Protein AF-A0A972V8U9-F1 (afdb_monomer)

Structure (mmCIF, N/CA/C/O backbone):
data_AF-A0A972V8U9-F1
#
_entry.id   AF-A0A972V8U9-F1
#
loop_
_atom_site.group_PDB
_atom_site.id
_atom_site.type_symbol
_atom_site.label_atom_id
_atom_site.label_alt_id
_atom_site.label_comp_id
_atom_site.label_asym_id
_atom_site.label_entity_id
_atom_site.label_seq_id
_atom_site.pdbx_PDB_ins_code
_atom_site.Cartn_x
_atom_site.Cartn_y
_atom_site.Cartn_z
_atom_site.occupancy
_atom_site.B_iso_or_equiv
_atom_site.auth_seq_id
_atom_site.auth_comp_id
_atom_site.auth_asym_id
_atom_site.auth_atom_id
_atom_site.pdbx_PDB_model_num
ATOM 1 N N . MET A 1 1 ? 0.013 -4.959 -6.184 1.00 71.81 1 MET A N 1
ATOM 2 C CA . MET A 1 1 ? -0.119 -4.495 -4.787 1.00 71.81 1 MET A CA 1
ATOM 3 C C . MET A 1 1 ? -1.487 -4.886 -4.244 1.00 71.81 1 MET A C 1
ATOM 5 O O . MET A 1 1 ? -2.500 -4.533 -4.846 1.00 71.81 1 MET A O 1
ATOM 9 N N . GLN A 1 2 ? -1.532 -5.649 -3.158 1.00 79.88 2 GLN A N 1
ATOM 10 C CA . GLN A 1 2 ? -2.752 -5.944 -2.406 1.00 79.88 2 GLN A CA 1
ATOM 11 C C . GLN A 1 2 ? -2.751 -5.103 -1.131 1.00 79.88 2 GLN A C 1
ATOM 13 O O . GLN A 1 2 ? -1.714 -4.947 -0.492 1.00 79.88 2 GLN A O 1
ATOM 18 N N . THR A 1 3 ? -3.901 -4.526 -0.8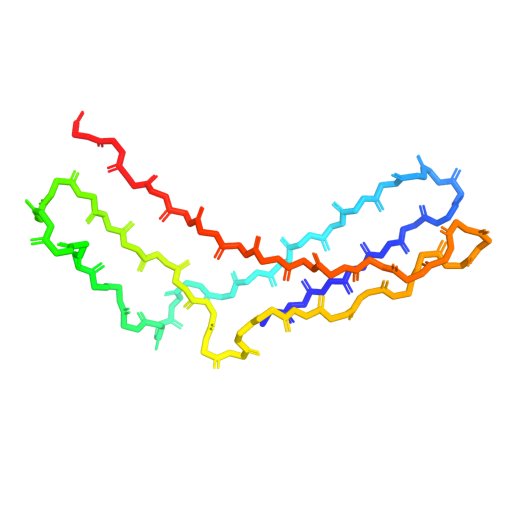23 1.00 81.25 3 THR A N 1
ATOM 19 C CA . THR A 1 3 ? -4.114 -3.572 0.265 1.00 81.25 3 THR A CA 1
ATOM 20 C C . THR A 1 3 ? -5.362 -4.020 0.998 1.00 81.25 3 THR A C 1
ATOM 22 O O . THR A 1 3 ? -6.347 -4.364 0.342 1.00 81.25 3 THR A O 1
ATOM 25 N N . GLN A 1 4 ? -5.303 -4.046 2.320 1.00 86.25 4 GLN A N 1
ATOM 26 C CA . GLN A 1 4 ? -6.425 -4.378 3.183 1.00 86.25 4 GLN A CA 1
ATOM 27 C C . GLN A 1 4 ? -6.390 -3.426 4.373 1.00 86.25 4 GLN A C 1
ATOM 29 O O . GLN A 1 4 ? -5.358 -3.325 5.033 1.00 86.25 4 GLN A O 1
ATOM 34 N N . TYR A 1 5 ? -7.503 -2.744 4.612 1.00 86.25 5 TYR A N 1
ATOM 35 C CA . TYR A 1 5 ? -7.730 -1.961 5.816 1.00 86.25 5 TYR A CA 1
ATOM 36 C C . TYR A 1 5 ? -8.667 -2.744 6.735 1.00 86.25 5 TYR A C 1
ATOM 38 O O . TYR A 1 5 ? -9.660 -3.298 6.260 1.00 86.25 5 TYR A O 1
ATOM 46 N N . ASP A 1 6 ? -8.319 -2.837 8.013 1.00 87.56 6 ASP A N 1
ATOM 47 C CA . ASP A 1 6 ? -9.188 -3.355 9.066 1.00 87.56 6 ASP A CA 1
ATOM 48 C C . ASP A 1 6 ? -9.730 -2.165 9.866 1.00 87.56 6 ASP A C 1
ATOM 50 O O . ASP A 1 6 ? -8.983 -1.454 10.537 1.00 87.56 6 ASP A O 1
ATOM 54 N N . ASP A 1 7 ? -11.035 -1.935 9.763 1.00 80.56 7 ASP A N 1
ATOM 55 C CA . ASP A 1 7 ? -11.744 -0.826 10.400 1.00 80.56 7 ASP A CA 1
ATOM 56 C C . ASP A 1 7 ? -11.912 -1.009 11.915 1.00 80.56 7 ASP A C 1
ATOM 58 O O . ASP A 1 7 ? -12.097 -0.035 12.643 1.00 80.56 7 ASP A O 1
ATOM 62 N N . LYS A 1 8 ? -11.819 -2.244 12.416 1.00 83.88 8 LYS A N 1
ATOM 63 C CA . LYS A 1 8 ? -11.955 -2.558 13.843 1.00 83.88 8 LYS A CA 1
ATOM 64 C C . LYS A 1 8 ? -10.649 -2.362 14.591 1.00 83.88 8 LYS A C 1
ATOM 66 O O . LYS A 1 8 ? -10.677 -1.968 15.755 1.00 83.88 8 LYS A O 1
ATOM 71 N N . THR A 1 9 ? -9.522 -2.668 13.952 1.00 87.69 9 THR A N 1
ATOM 7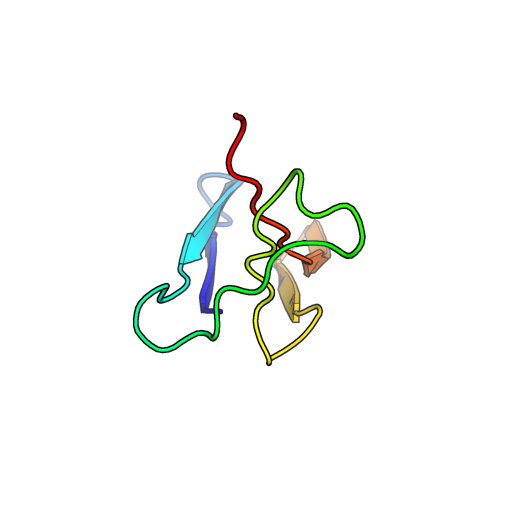2 C CA . THR A 1 9 ? -8.189 -2.504 14.554 1.00 87.69 9 THR A CA 1
ATOM 73 C C . THR A 1 9 ? -7.495 -1.213 14.122 1.00 87.69 9 THR A C 1
ATOM 75 O O . THR A 1 9 ? -6.560 -0.776 14.790 1.00 87.69 9 THR A O 1
ATOM 78 N N . GLY A 1 10 ? -7.952 -0.582 13.036 1.00 83.38 10 GLY A N 1
ATOM 79 C CA . GLY A 1 10 ? -7.308 0.581 12.425 1.00 83.38 10 GLY A CA 1
ATOM 80 C C . GLY A 1 10 ? -6.031 0.233 11.651 1.00 83.38 10 GLY A C 1
ATOM 81 O O . GLY A 1 10 ? -5.243 1.123 11.328 1.00 83.38 10 GLY A O 1
ATOM 82 N N . GLU A 1 11 ? -5.787 -1.048 11.364 1.00 86.12 11 GLU A N 1
ATOM 83 C CA . GLU A 1 11 ? -4.551 -1.516 10.742 1.00 86.12 11 GLU A CA 1
ATOM 84 C C . GLU A 1 11 ? -4.633 -1.529 9.209 1.00 86.12 11 GLU A C 1
ATOM 86 O O . GLU A 1 11 ? -5.602 -1.987 8.603 1.00 86.12 11 GLU A O 1
ATOM 91 N N . MET A 1 12 ? -3.554 -1.082 8.558 1.00 83.38 12 MET A N 1
ATOM 92 C CA . MET A 1 12 ? -3.371 -1.178 7.108 1.00 83.38 12 MET A CA 1
ATOM 93 C C . MET A 1 12 ? -2.326 -2.244 6.779 1.00 83.38 12 MET A C 1
ATOM 95 O O . MET A 1 12 ? -1.148 -2.109 7.115 1.00 83.38 12 MET A O 1
ATOM 99 N N . VAL A 1 13 ? -2.729 -3.275 6.038 1.00 85.44 13 VAL A N 1
ATOM 100 C CA . VAL A 1 13 ? -1.842 -4.340 5.561 1.00 85.44 13 VAL A CA 1
ATOM 101 C C . VAL A 1 13 ? -1.584 -4.175 4.066 1.00 85.44 13 VAL A C 1
ATOM 103 O O . VAL A 1 13 ? -2.482 -4.305 3.230 1.00 85.44 13 VAL A O 1
ATOM 106 N N . ILE A 1 14 ? -0.317 -3.947 3.712 1.00 81.50 14 ILE A N 1
ATOM 107 C CA . ILE A 1 14 ? 0.137 -3.815 2.324 1.00 81.50 14 ILE A CA 1
ATOM 108 C C . ILE A 1 14 ? 0.981 -5.037 1.962 1.00 81.50 14 ILE A C 1
ATOM 110 O O . ILE A 1 14 ? 2.074 -5.240 2.488 1.00 81.50 14 ILE A O 1
ATOM 114 N N . ARG A 1 15 ? 0.493 -5.854 1.024 1.00 79.38 15 ARG A N 1
ATOM 115 C CA . ARG A 1 15 ? 1.215 -7.013 0.484 1.00 79.38 15 ARG A CA 1
ATOM 116 C C . ARG A 1 15 ? 1.605 -6.763 -0.966 1.00 79.38 15 ARG A C 1
ATOM 118 O O . ARG A 1 15 ? 0.767 -6.502 -1.833 1.00 79.38 15 ARG A O 1
ATOM 125 N N . PHE A 1 16 ? 2.884 -6.906 -1.273 1.00 73.44 16 PHE A N 1
ATOM 126 C CA . PHE A 1 16 ? 3.391 -6.829 -2.638 1.00 73.44 16 PHE 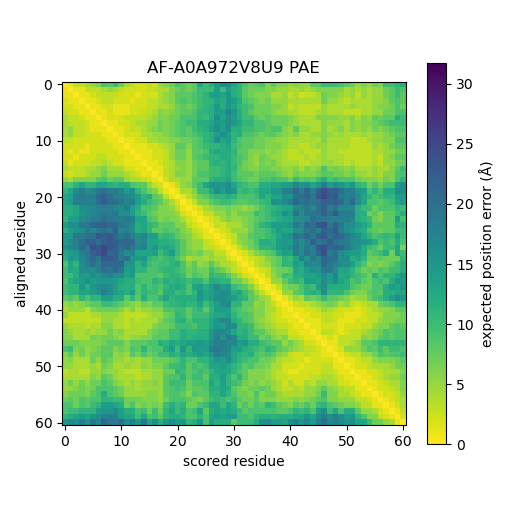A CA 1
ATOM 127 C C . PHE A 1 16 ? 4.360 -7.981 -2.896 1.00 73.44 16 PHE A C 1
ATOM 129 O O . PHE A 1 16 ? 5.165 -8.349 -2.045 1.00 73.44 16 PHE A O 1
ATOM 136 N N . LYS A 1 17 ? 4.243 -8.596 -4.076 1.00 70.50 17 LYS A N 1
ATOM 137 C CA . LYS A 1 17 ? 5.170 -9.638 -4.516 1.00 70.50 17 LYS A CA 1
ATOM 138 C C . LYS A 1 17 ? 6.419 -8.957 -5.066 1.00 70.50 17 LYS A C 1
ATOM 140 O O . LYS A 1 17 ? 6.315 -8.157 -5.986 1.00 70.50 17 LYS A O 1
ATOM 145 N N . VAL A 1 18 ? 7.576 -9.295 -4.508 1.00 68.19 18 VAL A N 1
ATOM 146 C CA . VAL A 1 18 ? 8.885 -8.772 -4.945 1.00 68.19 18 VAL A CA 1
ATOM 147 C C . VAL A 1 18 ? 9.496 -9.645 -6.052 1.00 68.19 18 VAL A C 1
ATOM 149 O O . VAL A 1 18 ? 10.339 -9.202 -6.822 1.00 68.19 18 VAL A O 1
ATOM 152 N N . ARG A 1 19 ? 9.043 -10.898 -6.181 1.00 58.12 19 ARG A N 1
ATOM 153 C CA . ARG A 1 19 ? 9.536 -11.845 -7.188 1.00 58.12 19 ARG A CA 1
ATOM 154 C C . ARG A 1 19 ? 8.913 -11.532 -8.557 1.00 58.12 19 ARG A C 1
ATOM 156 O O . ARG A 1 19 ? 7.698 -11.642 -8.698 1.00 58.12 19 ARG A O 1
ATOM 163 N N . GLY A 1 20 ? 9.737 -11.158 -9.540 1.00 52.38 20 GLY A N 1
ATOM 164 C CA . GLY A 1 20 ? 9.305 -10.824 -10.908 1.00 52.38 20 GLY A CA 1
ATOM 165 C C . GLY A 1 20 ? 8.966 -9.347 -11.151 1.00 52.38 20 GLY A C 1
ATOM 166 O O . GLY A 1 20 ? 8.624 -8.993 -12.272 1.00 52.38 20 GLY A O 1
ATOM 167 N N . ALA A 1 21 ? 9.070 -8.484 -10.136 1.00 54.75 21 ALA A N 1
ATOM 168 C CA . ALA A 1 21 ? 9.140 -7.043 -10.360 1.00 54.75 21 ALA A CA 1
ATOM 169 C C . ALA A 1 21 ? 10.574 -6.710 -10.791 1.00 54.75 21 ALA A C 1
ATOM 171 O O . ALA A 1 21 ? 11.514 -7.147 -10.126 1.00 54.75 21 ALA A O 1
ATOM 172 N N . GLU A 1 22 ? 10.760 -5.985 -11.894 1.00 53.78 22 GLU A N 1
ATOM 173 C CA . GLU A 1 22 ? 12.090 -5.501 -12.261 1.00 53.78 22 GLU A CA 1
ATOM 174 C C . GLU A 1 22 ? 12.550 -4.497 -11.200 1.00 53.78 22 GLU A C 1
ATOM 176 O O . GLU A 1 22 ? 12.033 -3.384 -11.086 1.00 53.78 22 GLU A O 1
ATOM 181 N N . LEU A 1 23 ? 13.475 -4.937 -10.352 1.00 59.69 23 LEU A N 1
ATOM 182 C CA . LEU A 1 23 ? 14.046 -4.112 -9.304 1.00 59.69 23 LEU A CA 1
ATOM 183 C C . LEU A 1 23 ? 15.115 -3.234 -9.954 1.00 59.69 23 LEU A C 1
ATOM 185 O O . LEU A 1 23 ? 16.236 -3.684 -10.190 1.00 59.69 23 LEU A O 1
ATOM 189 N N . HIS A 1 24 ? 14.753 -1.994 -10.269 1.00 55.22 24 HIS A N 1
ATOM 190 C CA . HIS A 1 24 ? 15.656 -1.055 -10.929 1.00 55.22 24 HIS A CA 1
ATOM 191 C C . HIS A 1 24 ? 16.379 -0.175 -9.910 1.00 55.22 24 HIS A C 1
ATOM 193 O O . HIS A 1 24 ? 15.765 0.277 -8.937 1.00 55.22 24 HIS A O 1
ATOM 199 N N . PRO A 1 25 ? 17.678 0.105 -10.098 1.00 56.97 25 PRO A N 1
ATOM 200 C CA . PRO A 1 25 ? 18.339 1.162 -9.351 1.00 56.97 25 PRO A CA 1
ATOM 201 C C . PRO A 1 25 ? 17.617 2.496 -9.586 1.00 56.97 25 PRO A C 1
ATOM 203 O O . PRO A 1 25 ? 17.128 2.767 -10.680 1.00 56.97 25 PRO A O 1
ATOM 206 N N . SER A 1 26 ? 17.580 3.364 -8.579 1.00 56.25 26 SER A N 1
ATOM 207 C CA . SER A 1 26 ? 17.218 4.763 -8.791 1.00 56.25 26 SER A CA 1
ATOM 208 C C . SER A 1 26 ? 18.202 5.425 -9.749 1.00 56.25 26 SER A C 1
ATOM 210 O O . SER A 1 26 ? 19.336 4.970 -9.893 1.00 56.25 26 SER A O 1
ATOM 212 N N . ALA A 1 27 ? 17.811 6.558 -10.336 1.00 53.97 27 ALA A N 1
ATOM 213 C CA . ALA A 1 27 ? 18.658 7.332 -11.248 1.00 53.97 27 ALA A CA 1
ATOM 214 C C . ALA A 1 27 ? 20.051 7.680 -10.672 1.00 53.97 27 ALA A C 1
ATOM 216 O O . ALA A 1 27 ? 20.995 7.900 -11.421 1.00 53.97 27 ALA A O 1
ATOM 217 N N . SER A 1 28 ? 20.202 7.695 -9.340 1.00 62.22 28 SER A N 1
ATOM 218 C CA . SER A 1 28 ? 21.487 7.924 -8.662 1.00 62.22 28 SER A CA 1
ATOM 219 C C . SER A 1 28 ? 22.353 6.667 -8.471 1.00 62.22 28 SER A C 1
ATOM 221 O O . SER A 1 28 ? 23.498 6.780 -8.036 1.00 62.22 28 SER A O 1
ATOM 223 N N . GLY A 1 29 ? 21.806 5.466 -8.689 1.00 57.84 29 GLY A N 1
ATOM 224 C CA . GLY A 1 29 ? 22.450 4.172 -8.426 1.00 57.84 29 GLY A CA 1
ATOM 225 C C . GLY A 1 29 ? 22.671 3.845 -6.942 1.00 57.84 29 GLY A C 1
ATOM 226 O O . GLY A 1 29 ? 23.222 2.796 -6.614 1.00 57.84 29 GLY A O 1
ATOM 227 N N . LYS A 1 30 ? 22.266 4.733 -6.025 1.00 55.62 30 LYS A N 1
ATOM 228 C CA . LYS A 1 30 ? 22.476 4.578 -4.574 1.00 55.62 30 LYS A CA 1
ATOM 229 C C . LYS A 1 30 ? 21.348 3.825 -3.877 1.00 55.62 30 LYS A C 1
ATOM 231 O O . LYS A 1 30 ? 21.505 3.444 -2.723 1.00 55.62 30 LYS A O 1
ATOM 236 N N . THR A 1 31 ? 20.225 3.629 -4.560 1.00 50.81 31 THR A N 1
ATOM 237 C CA . THR A 1 31 ? 19.039 2.968 -4.016 1.00 50.81 31 THR A CA 1
ATOM 238 C C . THR A 1 31 ? 18.415 2.060 -5.066 1.00 50.81 31 THR A C 1
ATOM 240 O O . THR A 1 31 ? 18.559 2.307 -6.256 1.00 50.81 31 THR A O 1
ATOM 243 N N . LEU A 1 32 ? 17.737 1.002 -4.633 1.00 52.47 32 LEU A N 1
ATOM 244 C CA . LEU A 1 32 ? 16.871 0.164 -5.467 1.00 52.47 32 LEU A CA 1
ATOM 245 C C . LEU A 1 32 ? 15.443 0.689 -5.317 1.00 52.47 32 LEU A C 1
ATOM 247 O O . LEU A 1 32 ? 15.024 0.855 -4.176 1.00 52.47 32 LEU A O 1
ATOM 251 N N . ILE A 1 33 ? 14.725 0.961 -6.408 1.00 54.38 33 ILE A N 1
ATOM 252 C CA . ILE A 1 33 ? 13.318 1.376 -6.371 1.00 54.38 33 ILE A CA 1
ATOM 253 C C . ILE A 1 33 ? 12.454 0.144 -6.609 1.00 54.38 33 ILE A C 1
ATOM 255 O O . ILE A 1 33 ? 12.464 -0.444 -7.689 1.00 54.38 33 ILE A O 1
ATOM 259 N N . VAL A 1 34 ? 11.665 -0.229 -5.603 1.00 56.28 34 VAL A N 1
ATOM 260 C CA . VAL A 1 34 ? 10.574 -1.192 -5.785 1.00 56.28 34 VAL A CA 1
ATOM 261 C C . VAL A 1 34 ? 9.288 -0.405 -5.974 1.00 56.28 34 VAL A C 1
ATOM 263 O O . VAL A 1 34 ? 8.654 -0.008 -4.999 1.00 56.28 34 VAL A O 1
ATOM 266 N N . ALA A 1 35 ? 8.935 -0.155 -7.233 1.00 56.66 35 ALA A N 1
ATOM 267 C CA . ALA A 1 35 ? 7.657 0.433 -7.604 1.00 56.66 35 ALA A CA 1
ATOM 268 C C . ALA A 1 35 ? 6.691 -0.681 -8.008 1.00 56.66 35 ALA A C 1
ATOM 270 O O . ALA A 1 35 ? 7.050 -1.626 -8.714 1.00 56.66 35 ALA A O 1
ATOM 271 N N . THR A 1 36 ? 5.438 -0.585 -7.574 1.00 56.66 36 THR A N 1
ATOM 272 C CA . THR A 1 36 ? 4.408 -1.476 -8.110 1.00 56.66 36 THR A CA 1
ATOM 273 C C . THR A 1 36 ? 4.029 -0.961 -9.494 1.00 56.66 36 THR A C 1
ATOM 275 O O . THR A 1 36 ? 3.721 0.219 -9.635 1.00 56.66 36 THR A O 1
ATOM 278 N N . THR A 1 37 ? 4.017 -1.824 -10.513 1.00 57.16 37 THR A N 1
ATOM 279 C CA . THR A 1 37 ? 3.606 -1.444 -11.882 1.00 57.16 37 THR A CA 1
ATOM 280 C C . THR A 1 37 ? 2.175 -0.906 -11.945 1.00 57.16 37 THR A C 1
ATOM 282 O O . THR A 1 37 ? 1.808 -0.218 -12.888 1.00 57.16 37 THR A O 1
ATOM 285 N N . SER A 1 38 ? 1.374 -1.186 -10.915 1.00 61.16 38 SER A N 1
ATOM 286 C CA . SER A 1 38 ? 0.016 -0.679 -10.736 1.00 61.16 38 SER A CA 1
ATOM 287 C C . SER A 1 38 ? -0.078 0.798 -10.321 1.00 61.16 38 SER A C 1
ATOM 289 O O . SER A 1 38 ? -1.191 1.304 -10.231 1.00 61.16 38 SER A O 1
ATOM 291 N N . GLY A 1 39 ? 1.040 1.485 -10.048 1.00 66.12 39 GLY A N 1
ATOM 292 C CA . GLY A 1 39 ? 1.039 2.885 -9.610 1.00 66.12 39 GLY A CA 1
ATOM 293 C C . GLY A 1 39 ? 0.428 3.100 -8.219 1.00 66.12 39 GLY A C 1
ATOM 294 O O . GLY A 1 39 ? 0.384 2.180 -7.396 1.00 66.12 39 GLY A O 1
ATOM 295 N N . ASN A 1 40 ? -0.025 4.331 -7.958 1.00 75.25 40 ASN A N 1
ATOM 296 C CA . ASN A 1 40 ? -0.746 4.689 -6.736 1.00 75.25 40 ASN A CA 1
ATOM 297 C C . ASN A 1 40 ? -2.106 3.985 -6.702 1.00 75.25 40 ASN A C 1
ATOM 299 O O . ASN A 1 40 ? -2.847 4.015 -7.685 1.00 75.25 40 ASN A O 1
ATOM 303 N N . LYS A 1 41 ? -2.462 3.390 -5.563 1.00 78.44 41 LYS A N 1
ATOM 304 C CA . LYS A 1 41 ? -3.725 2.667 -5.410 1.00 78.44 41 LYS A CA 1
ATOM 305 C C . LYS A 1 41 ? -4.635 3.383 -4.428 1.00 78.44 41 LYS A C 1
ATOM 307 O O . LYS A 1 41 ? -4.224 3.688 -3.312 1.00 78.44 41 LYS A O 1
ATOM 312 N N . LYS A 1 42 ? -5.872 3.616 -4.854 1.00 83.94 42 LYS A N 1
ATOM 313 C CA . LYS A 1 42 ? -6.957 4.044 -3.973 1.00 83.94 42 LYS A CA 1
ATOM 314 C C . LYS A 1 42 ? -7.322 2.898 -3.034 1.00 83.94 42 LYS A C 1
ATOM 316 O O . LYS A 1 42 ? -7.441 1.752 -3.478 1.00 83.94 42 LYS A O 1
ATOM 321 N N . VAL A 1 43 ? 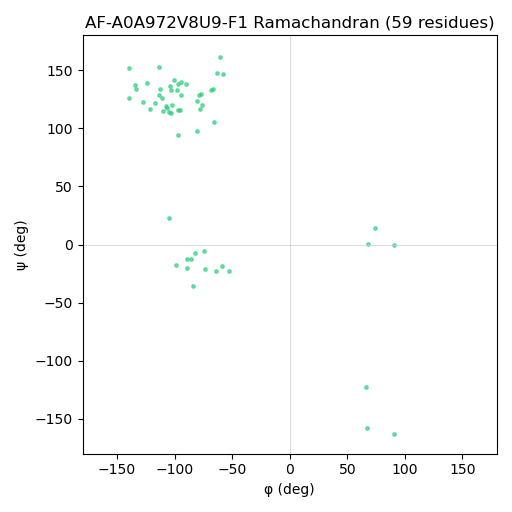-7.454 3.203 -1.753 1.00 84.06 43 VAL A N 1
ATOM 322 C CA . VAL A 1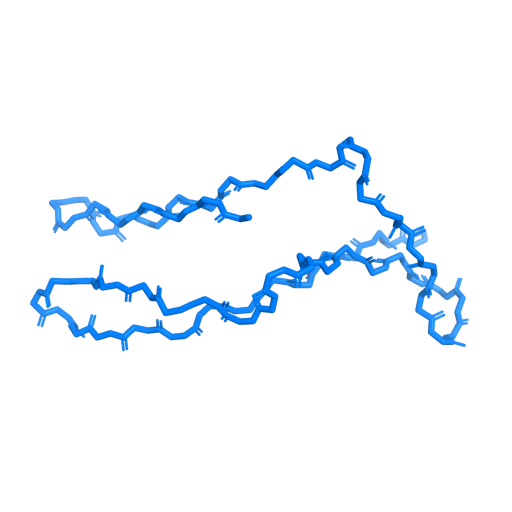 43 ? -7.886 2.268 -0.720 1.00 84.06 43 VAL A CA 1
ATOM 323 C C . VAL A 1 43 ? -9.040 2.912 0.023 1.00 84.06 43 VAL A C 1
ATOM 325 O O . VAL A 1 43 ? -8.907 4.023 0.529 1.00 84.06 43 VAL A O 1
ATOM 328 N N . ASP A 1 44 ? -10.165 2.210 0.036 1.00 84.94 44 ASP A N 1
ATOM 329 C CA . ASP A 1 44 ? -11.326 2.569 0.835 1.00 84.94 44 ASP A CA 1
ATOM 330 C C . ASP A 1 44 ? -11.050 2.191 2.296 1.00 84.94 44 ASP A C 1
ATOM 332 O O . ASP A 1 44 ? -10.760 1.026 2.590 1.00 84.94 44 ASP A O 1
ATOM 336 N N . CYS A 1 45 ? -11.084 3.184 3.182 1.00 83.44 45 CYS A N 1
ATOM 337 C CA . CYS A 1 45 ? -10.898 3.036 4.621 1.00 83.44 45 CYS A CA 1
ATOM 338 C C . CYS A 1 45 ? -12.230 3.163 5.389 1.00 83.44 45 CYS A C 1
ATOM 340 O O . CYS A 1 45 ? -12.243 3.499 6.573 1.00 83.44 45 CYS A O 1
ATOM 342 N N . GLY A 1 46 ? -13.369 2.914 4.737 1.00 81.38 46 GLY A N 1
ATOM 343 C CA . GLY A 1 46 ? -14.681 2.922 5.377 1.00 81.38 46 GLY A CA 1
ATOM 344 C C . GLY A 1 46 ? -15.072 4.316 5.871 1.00 81.38 46 GLY A C 1
ATOM 345 O O . GLY A 1 46 ? -15.130 5.266 5.092 1.00 81.38 46 GLY A O 1
ATOM 346 N N . ALA A 1 47 ? -15.352 4.448 7.172 1.00 77.31 47 ALA A N 1
ATOM 347 C CA . ALA A 1 47 ? -15.799 5.710 7.773 1.00 77.31 47 ALA A CA 1
ATOM 348 C C . ALA A 1 47 ? -14.751 6.840 7.698 1.00 77.31 47 ALA A C 1
ATOM 350 O O . ALA A 1 47 ? -15.119 8.012 7.723 1.00 77.31 47 ALA A O 1
ATOM 351 N N . GLU A 1 48 ? -13.469 6.493 7.557 1.00 76.62 48 GLU A N 1
ATOM 352 C CA . GLU A 1 48 ? -12.350 7.439 7.441 1.00 76.62 48 GLU A CA 1
ATOM 353 C C . GLU A 1 48 ? -12.160 7.972 6.002 1.00 76.62 48 GLU A C 1
ATOM 355 O O . GLU A 1 48 ? -11.370 8.887 5.768 1.00 76.62 48 GLU A O 1
ATOM 360 N N . GLY A 1 49 ? -12.893 7.425 5.023 1.00 84.25 49 GLY A N 1
ATOM 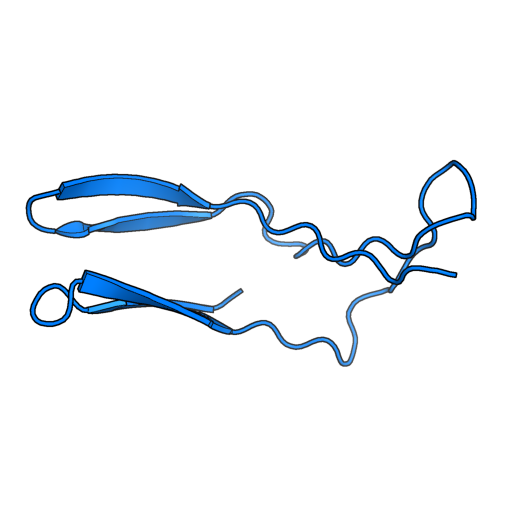361 C CA . GLY A 1 49 ? -12.855 7.848 3.621 1.00 84.25 49 GLY A CA 1
ATOM 362 C C . GLY A 1 49 ? -11.834 7.102 2.753 1.00 84.25 49 GLY A C 1
ATOM 363 O O . GLY A 1 49 ? -11.377 6.013 3.083 1.00 84.25 49 GLY A O 1
ATOM 364 N N . GLU A 1 50 ? -11.502 7.669 1.589 1.00 86.94 50 GLU A N 1
ATOM 365 C CA . GLU A 1 50 ? -10.566 7.068 0.626 1.00 86.94 50 GLU A CA 1
ATOM 366 C C . GLU A 1 50 ? -9.164 7.672 0.781 1.00 86.94 50 GLU A C 1
ATOM 368 O O . GLU A 1 50 ? -9.000 8.894 0.791 1.00 86.94 50 GLU A O 1
ATOM 373 N N . ILE A 1 51 ? -8.135 6.823 0.817 1.00 81.88 51 ILE A N 1
ATOM 374 C CA . ILE A 1 51 ? -6.733 7.249 0.764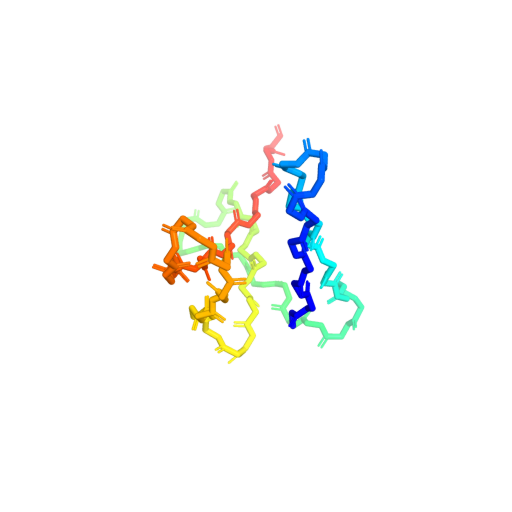 1.00 81.88 51 ILE A CA 1
ATOM 375 C C . ILE A 1 51 ? -6.060 6.781 -0.526 1.00 81.88 51 ILE A C 1
ATOM 377 O O . ILE A 1 51 ? -6.398 5.744 -1.099 1.00 81.88 51 ILE A O 1
ATOM 381 N N . VAL A 1 52 ? -5.047 7.524 -0.969 1.00 80.56 52 VAL A N 1
ATOM 382 C CA . VAL A 1 52 ? -4.199 7.140 -2.103 1.00 80.56 52 VAL A CA 1
ATOM 383 C C . VAL A 1 52 ? -2.849 6.671 -1.574 1.00 80.56 52 VAL A C 1
ATOM 385 O O . VAL A 1 52 ? -2.076 7.450 -1.024 1.00 80.56 52 VAL A O 1
ATOM 388 N N . LEU A 1 53 ? -2.556 5.386 -1.758 1.00 75.12 53 LEU A N 1
ATOM 389 C CA . LEU A 1 53 ? -1.333 4.743 -1.289 1.00 75.12 53 LEU A CA 1
ATOM 390 C C . LEU A 1 53 ? -0.334 4.554 -2.435 1.00 75.12 53 LEU A C 1
ATOM 392 O O . LEU A 1 53 ? -0.603 3.843 -3.407 1.00 75.12 53 LEU A O 1
ATOM 396 N N . GLY A 1 54 ? 0.840 5.166 -2.284 1.00 71.31 54 GLY A N 1
ATOM 397 C CA . GLY A 1 54 ? 2.030 4.916 -3.096 1.00 71.31 54 GLY A CA 1
ATOM 398 C C . GLY A 1 54 ? 3.120 4.271 -2.242 1.00 71.31 54 GLY A C 1
ATOM 399 O O . GLY A 1 54 ? 3.377 4.718 -1.126 1.00 71.31 54 GLY A O 1
ATOM 400 N N . LEU A 1 55 ? 3.760 3.217 -2.751 1.00 71.12 55 LEU A N 1
ATOM 401 C CA . LEU A 1 55 ? 4.838 2.519 -2.051 1.00 71.12 55 LEU A CA 1
ATOM 402 C C . LEU A 1 55 ? 6.143 2.638 -2.839 1.00 71.12 55 LEU A C 1
ATOM 404 O O . LEU A 1 55 ? 6.220 2.177 -3.975 1.00 71.12 55 LEU A O 1
ATOM 408 N N . ASN A 1 56 ? 7.166 3.195 -2.191 1.00 67.62 56 ASN A N 1
ATOM 409 C CA . ASN A 1 56 ? 8.551 3.184 -2.653 1.00 67.62 56 ASN A CA 1
ATOM 410 C C . ASN A 1 56 ? 9.402 2.499 -1.579 1.00 67.62 56 ASN A C 1
ATOM 412 O O . ASN A 1 56 ? 9.491 3.001 -0.460 1.00 67.62 56 ASN A O 1
ATOM 416 N N . ALA A 1 57 ? 10.016 1.360 -1.898 1.00 63.81 57 ALA A N 1
ATOM 417 C CA . ALA A 1 57 ? 10.976 0.714 -1.002 1.00 63.81 57 ALA A CA 1
ATOM 418 C C . ALA A 1 57 ? 12.406 1.013 -1.458 1.00 63.81 57 ALA A C 1
ATOM 420 O O . ALA A 1 57 ? 12.670 1.000 -2.658 1.00 63.81 57 ALA A O 1
ATOM 421 N N . TYR A 1 58 ? 13.306 1.238 -0.496 1.00 59.06 58 TYR A N 1
ATOM 422 C CA . TYR A 1 58 ? 14.719 1.548 -0.713 1.00 59.06 58 TYR A CA 1
ATOM 423 C C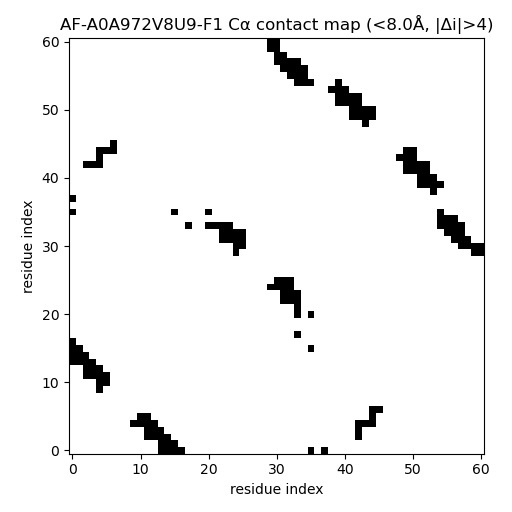 . TYR A 1 58 ? 15.591 0.533 0.028 1.00 59.06 58 TYR A C 1
ATOM 425 O O . TYR A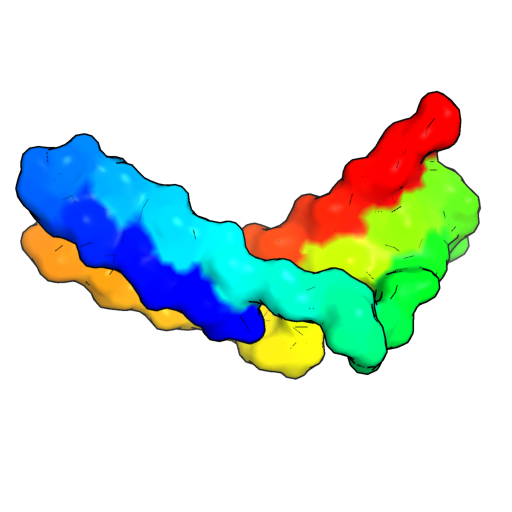 1 58 ? 15.309 0.196 1.176 1.00 59.06 58 TYR A O 1
ATOM 433 N N . ARG A 1 59 ? 16.682 0.079 -0.596 1.00 54.53 59 ARG A N 1
ATOM 434 C CA . ARG A 1 59 ? 17.763 -0.631 0.103 1.00 54.53 59 ARG A CA 1
ATOM 435 C C . ARG A 1 59 ? 18.861 0.378 0.470 1.00 54.53 59 ARG A C 1
ATOM 437 O O . ARG A 1 59 ? 19.454 0.929 -0.460 1.00 54.53 59 ARG A O 1
ATOM 444 N N . PRO A 1 60 ? 19.131 0.633 1.765 1.00 52.22 60 PRO A N 1
ATOM 445 C CA . PRO A 1 60 ? 20.302 1.398 2.186 1.00 52.22 60 PRO A CA 1
ATOM 446 C C . PRO A 1 60 ? 21.586 0.653 1.792 1.00 52.22 60 PRO A C 1
ATOM 448 O O . PRO A 1 60 ? 21.584 -0.581 1.751 1.00 52.22 60 PRO A O 1
ATOM 451 N N . ARG A 1 61 ? 22.650 1.398 1.474 1.00 57.28 61 ARG A N 1
ATOM 452 C CA . ARG A 1 61 ? 23.988 0.827 1.254 1.00 57.28 61 ARG A CA 1
ATOM 453 C C . ARG A 1 61 ? 24.558 0.243 2.538 1.00 57.28 61 ARG A C 1
ATOM 455 O O . ARG A 1 61 ? 24.361 0.887 3.590 1.00 57.28 61 ARG A O 1
#

Solvent-accessible surface area (backbone atoms only — not comparable to full-atom values): 4046 Å² total; per-residue (Å²): 118,48,76,47,65,40,84,88,81,70,46,77,48,79,50,67,79,71,83,88,52,83,75,39,60,38,98,82,67,68,33,39,39,48,66,54,93,77,59,67,39,79,41,74,47,68,96,81,39,76,46,77,49,72,67,80,47,72,50,82,124

Sequence (61 aa):
MQTQYDDKTGEMVIRFKVRGAELHPSASGKTLIVATTSGNKKVDCGAEGEIVLGLNAYRPR

Nearest PDB structures (foldseek):
  8d30-assembly2_B  TM=3.275E-01  e=1.343E+00  Homo sapiens
  3nrl-assembly1_A  TM=2.620E-01  e=5.542E+00  Mediterraneibacter gnavus ATCC 29149

Radius of gyration: 13.97 Å; Cα contacts (8 Å, |Δi|>4): 89; chains: 1; bounding box: 40×20×27 Å

Mean predicted aligned error: 8.33 Å

Secondary structure (DSSP, 8-state):
-EEEEETTTTEEEEE---TTS--EEPTTSSSEEB--TT-SEEEE-GGG-EEEE---B----

Foldseek 3Di:
DDWDADLVVRDIDDDDDPPPQPFDQDPVNQWTWDFDPVAWDWDQNDPVGIDTDGDTDTDGD

pLDDT: mean 70.1, std 12.53, range [50.81, 87.69]